Protein AF-A0A957Q773-F1 (afdb_monomer_lite)

pLDDT: mean 70.51, std 22.16, range [35.88, 97.0]

Radius of gyration: 35.97 Å; chains: 1; bounding box: 83×47×93 Å

Sequence (130 aa):
MAQHPQQRTEKAEQPHEQQQQHDRDAGHEHHHAHEAPAHPAHQPKNQDHEAMGHGAMKHGVDHSGHEQMFRSRFWVCLVLSIPVLLYSPTLQAWLGFTMPTFPGSTWLTPVFAVIIFAYGGVPFLQMAVP

Secondary structure (DSSP, 8-state):
---PPPP-------------------------------------------------------THHHHHHHHHHHHHHHHHHHHHHHT-HHHHHHHT--PPP-TTHHHHHHHHHHHHIIIIIHHHHHHH--

Structure (mmCIF, N/CA/C/O backbone):
data_AF-A0A957Q773-F1
#
_entry.id   AF-A0A957Q773-F1
#
loop_
_atom_site.group_PDB
_atom_site.id
_atom_site.type_symbol
_atom_site.label_atom_id
_atom_site.label_alt_id
_atom_site.label_comp_id
_atom_site.label_asym_id
_atom_site.label_entity_id
_atom_site.label_seq_id
_atom_site.pdbx_PDB_ins_code
_atom_site.Cartn_x
_atom_site.Cartn_y
_atom_site.Cartn_z
_atom_site.occupancy
_atom_site.B_iso_or_equiv
_atom_site.auth_seq_id
_atom_site.auth_comp_id
_atom_site.auth_asym_id
_atom_site.auth_atom_id
_atom_site.pdbx_PDB_model_num
ATOM 1 N N . MET A 1 1 ? 65.921 34.081 19.663 1.00 50.81 1 MET A N 1
ATOM 2 C CA . MET A 1 1 ? 66.434 34.378 18.304 1.00 50.81 1 MET A CA 1
ATOM 3 C C . MET A 1 1 ? 66.808 33.054 17.642 1.00 50.81 1 MET A C 1
ATOM 5 O O . MET A 1 1 ? 67.332 32.219 18.362 1.00 50.81 1 MET A O 1
ATOM 9 N N . ALA A 1 2 ? 66.528 32.905 16.334 1.00 43.41 2 ALA A N 1
ATOM 10 C CA . ALA A 1 2 ? 66.524 31.689 15.479 1.00 43.41 2 ALA A CA 1
ATOM 11 C C . ALA A 1 2 ? 65.144 30.982 15.432 1.00 43.41 2 ALA A C 1
ATOM 13 O O . ALA A 1 2 ? 64.776 30.285 16.366 1.00 43.41 2 ALA A O 1
ATOM 14 N N . GLN A 1 3 ? 64.205 31.400 14.569 1.00 41.81 3 GLN A N 1
ATOM 15 C CA . GLN A 1 3 ? 64.034 31.125 13.121 1.00 41.81 3 GLN A CA 1
ATOM 16 C C . GLN A 1 3 ? 63.625 29.668 12.805 1.00 41.81 3 GLN A C 1
ATOM 18 O O . GLN A 1 3 ? 64.465 28.783 12.708 1.00 41.81 3 GLN A O 1
ATOM 23 N N . HIS A 1 4 ? 62.317 29.463 12.606 1.00 57.38 4 HIS A N 1
ATOM 24 C CA . HIS A 1 4 ? 61.709 28.299 11.947 1.00 57.38 4 HIS A CA 1
ATOM 25 C C . HIS A 1 4 ? 61.605 28.595 10.434 1.00 57.38 4 HIS A C 1
ATOM 27 O O . HIS A 1 4 ? 61.064 29.650 10.089 1.00 57.38 4 HIS A O 1
ATOM 33 N N . PRO A 1 5 ? 62.080 27.725 9.523 1.00 55.66 5 PRO A N 1
ATOM 34 C CA . PRO A 1 5 ? 61.861 27.897 8.091 1.00 55.66 5 PRO A CA 1
ATOM 35 C C . PRO A 1 5 ? 60.471 27.410 7.646 1.00 55.66 5 PRO A C 1
ATOM 37 O O . PRO A 1 5 ? 59.913 26.447 8.168 1.00 55.66 5 PRO A O 1
ATOM 40 N N . GLN A 1 6 ? 59.941 28.154 6.678 1.00 50.84 6 GLN A N 1
ATOM 41 C CA . GLN A 1 6 ? 58.612 28.107 6.075 1.00 50.84 6 GLN A CA 1
ATOM 42 C C . GLN A 1 6 ? 58.373 26.874 5.191 1.00 50.84 6 GLN A C 1
ATOM 44 O O . GLN A 1 6 ? 59.289 26.323 4.580 1.00 50.84 6 GLN A O 1
ATOM 49 N N . GLN A 1 7 ? 57.098 26.498 5.113 1.00 49.38 7 GLN A N 1
ATOM 50 C CA . GLN A 1 7 ? 56.536 25.390 4.350 1.00 49.38 7 GLN A CA 1
ATOM 51 C C . GLN A 1 7 ? 56.658 25.613 2.832 1.00 49.38 7 GLN A C 1
ATOM 53 O O . GLN A 1 7 ? 56.378 26.698 2.324 1.00 49.38 7 GLN A O 1
ATOM 58 N N . ARG A 1 8 ? 57.011 24.550 2.100 1.00 53.34 8 ARG A N 1
ATOM 59 C CA . ARG A 1 8 ? 56.874 24.429 0.642 1.00 53.34 8 ARG A CA 1
ATOM 60 C C . ARG A 1 8 ? 56.002 23.211 0.341 1.00 53.34 8 ARG A C 1
ATOM 62 O O . ARG A 1 8 ? 56.421 22.102 0.639 1.00 53.34 8 ARG A O 1
ATOM 69 N N . THR A 1 9 ? 54.870 23.459 -0.309 1.00 53.62 9 THR A N 1
ATOM 70 C CA . THR A 1 9 ? 54.154 22.578 -1.259 1.00 53.62 9 THR A CA 1
ATOM 71 C C . THR A 1 9 ? 53.079 23.468 -1.895 1.00 53.62 9 THR A C 1
ATOM 73 O O . THR A 1 9 ? 52.140 23.867 -1.218 1.00 53.62 9 THR A O 1
ATOM 76 N N . GLU A 1 10 ? 53.365 24.128 -3.024 1.00 54.59 10 GLU A N 1
ATOM 77 C CA . GLU A 1 10 ? 52.957 23.702 -4.384 1.00 54.59 10 GLU A CA 1
ATOM 78 C C . GLU A 1 10 ? 51.486 23.250 -4.434 1.00 54.59 10 GLU A C 1
ATOM 80 O O . GLU A 1 10 ? 51.139 22.182 -3.949 1.00 54.59 10 GLU A O 1
ATOM 85 N N . LYS A 1 11 ? 50.568 24.166 -4.769 1.00 53.28 11 LYS A N 1
ATOM 86 C CA . LYS A 1 11 ? 50.078 24.494 -6.128 1.00 53.28 11 LYS A CA 1
ATOM 87 C C . LYS 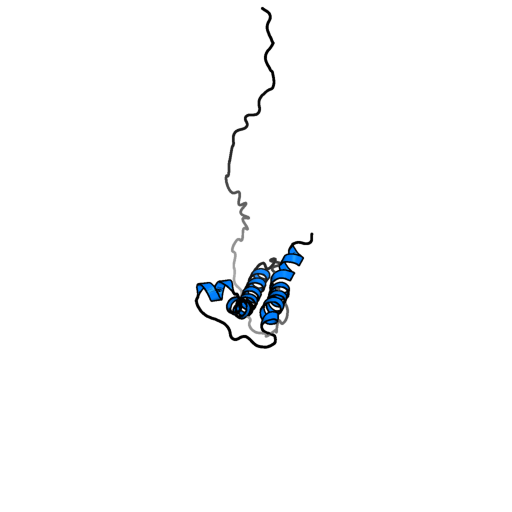A 1 11 ? 49.173 23.397 -6.704 1.00 53.28 11 LYS A C 1
ATOM 89 O O . LYS A 1 11 ? 49.651 22.460 -7.329 1.00 53.28 11 LYS A O 1
ATOM 94 N N . ALA A 1 12 ? 47.863 23.601 -6.583 1.00 46.97 12 ALA A N 1
ATOM 95 C CA . ALA A 1 12 ? 46.858 22.982 -7.444 1.00 46.97 12 ALA A CA 1
ATOM 96 C C . ALA A 1 12 ? 45.601 23.868 -7.485 1.00 46.97 12 ALA A C 1
ATOM 98 O O . ALA A 1 12 ? 44.608 23.605 -6.819 1.00 46.97 12 ALA A O 1
ATOM 99 N N . GLU A 1 13 ? 45.669 24.946 -8.263 1.00 47.09 13 GLU A N 1
ATOM 100 C CA . GLU A 1 13 ? 44.489 25.653 -8.759 1.00 47.09 13 GLU A CA 1
ATOM 101 C C . GLU A 1 13 ? 44.324 25.253 -10.230 1.00 47.09 13 GLU A C 1
ATOM 103 O O . GLU A 1 13 ? 45.185 25.549 -11.060 1.00 47.09 13 GLU A O 1
ATOM 108 N N . GLN A 1 14 ? 43.251 24.527 -10.542 1.00 57.16 14 GLN A N 1
ATOM 109 C CA . GLN A 1 14 ? 42.774 24.294 -11.905 1.00 57.16 14 GLN A CA 1
ATOM 110 C C . GLN A 1 14 ? 41.384 24.928 -12.017 1.00 57.16 14 GLN A C 1
ATOM 112 O O . GLN A 1 14 ? 40.468 24.462 -11.335 1.00 57.16 14 GLN A O 1
ATOM 117 N N . PRO A 1 15 ? 41.197 25.977 -12.835 1.00 47.41 15 PRO A N 1
ATOM 118 C CA . PRO A 1 15 ? 39.873 26.472 -13.153 1.00 47.41 15 PRO A CA 1
ATOM 119 C C . PRO A 1 15 ? 39.294 25.760 -14.382 1.00 47.41 15 PRO A C 1
ATOM 121 O O . PRO A 1 15 ? 40.004 25.347 -15.297 1.00 47.41 15 PRO A O 1
ATOM 124 N N . HIS A 1 16 ? 37.967 25.650 -14.349 1.00 49.81 16 HIS A N 1
ATOM 125 C CA . HIS A 1 16 ? 37.058 25.336 -15.444 1.00 49.81 16 HIS A CA 1
ATOM 126 C C . HIS A 1 16 ? 37.475 25.916 -16.797 1.00 49.81 16 HIS A C 1
ATOM 128 O O . HIS A 1 16 ? 37.617 27.129 -16.893 1.00 49.81 16 HIS A O 1
ATOM 134 N N . GLU A 1 17 ? 37.437 25.090 -17.849 1.00 45.88 17 GLU A N 1
ATOM 135 C CA . GLU A 1 17 ? 36.973 25.529 -19.169 1.00 45.88 17 GLU A CA 1
ATOM 136 C C . GLU A 1 17 ? 35.989 24.509 -19.752 1.00 45.88 17 GLU A C 1
ATOM 138 O O . GLU A 1 17 ? 36.273 23.332 -19.967 1.00 45.88 17 GLU A O 1
ATOM 143 N N . GLN A 1 18 ? 34.770 25.004 -19.924 1.00 50.19 18 GLN A N 1
ATOM 144 C CA . GLN A 1 18 ? 33.620 24.374 -20.537 1.00 50.19 18 GLN A CA 1
ATOM 145 C C . GLN A 1 18 ? 33.590 24.888 -21.978 1.00 50.19 18 GLN A C 1
ATOM 147 O O . GLN A 1 18 ? 33.385 26.080 -22.188 1.00 50.19 18 GLN A O 1
ATOM 152 N N . GLN A 1 19 ? 33.795 24.022 -22.970 1.00 48.91 19 GLN A N 1
ATOM 153 C CA . GLN A 1 19 ? 33.623 24.408 -24.371 1.00 48.91 19 GLN A CA 1
ATOM 154 C C . GLN A 1 19 ? 32.883 23.310 -25.136 1.00 48.91 19 GLN A C 1
ATOM 156 O O . GLN A 1 19 ? 33.441 22.316 -25.590 1.00 48.91 19 GLN A O 1
ATOM 161 N N . GLN A 1 20 ? 31.569 23.513 -25.215 1.00 49.75 20 GLN A N 1
ATOM 162 C CA . GLN A 1 20 ? 30.683 22.943 -26.221 1.00 49.75 20 GLN A CA 1
ATOM 163 C C . GLN A 1 20 ? 30.893 23.711 -27.528 1.00 49.75 20 GLN A C 1
ATOM 165 O O . GLN A 1 20 ? 30.701 24.927 -27.526 1.00 49.75 20 GLN A O 1
ATOM 170 N N . GLN A 1 21 ? 31.183 23.030 -28.643 1.00 47.81 21 GLN A N 1
ATOM 171 C CA . GLN A 1 21 ? 30.727 23.520 -29.948 1.00 47.81 21 GLN A CA 1
ATOM 172 C C . GLN A 1 21 ? 30.776 22.484 -31.085 1.00 47.81 21 GLN A C 1
ATOM 174 O O . GLN A 1 21 ? 31.837 22.001 -31.461 1.00 47.81 21 GLN A O 1
ATOM 179 N N . HIS A 1 22 ? 29.570 22.253 -31.617 1.00 42.59 22 HIS A N 1
ATOM 180 C CA . HIS A 1 22 ? 29.151 22.137 -33.019 1.00 42.59 22 HIS A CA 1
ATOM 181 C C . HIS A 1 22 ? 29.728 21.056 -33.951 1.00 42.59 22 HIS A C 1
ATOM 183 O O . HIS A 1 22 ? 30.872 21.098 -34.397 1.00 42.59 22 HIS A O 1
ATOM 189 N N . ASP A 1 23 ? 28.802 20.163 -34.316 1.00 43.94 23 ASP A N 1
ATOM 190 C CA . ASP A 1 23 ? 28.389 19.812 -35.681 1.00 43.94 23 ASP A CA 1
ATOM 191 C C . ASP A 1 23 ? 29.463 19.690 -36.764 1.00 43.94 23 ASP A C 1
ATOM 193 O O . ASP A 1 23 ? 29.943 20.669 -37.338 1.00 43.94 23 ASP A O 1
ATOM 197 N N . ARG A 1 24 ? 29.697 18.439 -37.169 1.00 44.47 24 ARG A N 1
ATOM 198 C CA . ARG A 1 24 ? 30.043 18.109 -38.553 1.00 44.47 24 ARG A CA 1
ATOM 199 C C . ARG A 1 24 ? 29.163 16.964 -39.027 1.00 44.47 24 ARG A C 1
ATOM 201 O O . ARG A 1 24 ? 29.539 15.798 -38.957 1.00 44.47 24 ARG A O 1
ATOM 208 N N . ASP A 1 25 ? 27.983 17.350 -39.494 1.00 45.34 25 ASP A N 1
ATOM 209 C CA . ASP A 1 25 ? 27.152 16.567 -40.398 1.00 45.34 25 ASP A CA 1
ATOM 210 C C . ASP A 1 25 ? 27.891 16.457 -41.742 1.00 45.34 25 ASP A C 1
ATOM 212 O O . ASP A 1 25 ? 28.039 17.430 -42.484 1.00 45.34 25 ASP A O 1
ATOM 216 N N . ALA A 1 26 ? 28.466 15.286 -42.011 1.00 48.47 26 ALA A N 1
ATOM 217 C CA . ALA A 1 26 ? 29.047 14.962 -43.305 1.00 48.47 26 ALA A CA 1
ATOM 218 C C . ALA A 1 26 ? 27.918 14.468 -44.216 1.00 48.47 26 ALA A C 1
ATOM 220 O O . ALA A 1 26 ? 27.640 13.271 -44.294 1.00 48.47 26 ALA A O 1
ATOM 221 N N . GLY A 1 27 ? 27.251 15.418 -44.873 1.00 38.91 27 GLY A N 1
ATOM 222 C CA . GLY A 1 27 ? 26.255 15.152 -45.902 1.00 38.91 27 GLY A CA 1
ATOM 223 C C . GLY A 1 27 ? 26.838 14.300 -47.031 1.00 38.91 27 GLY A C 1
ATOM 224 O O . GLY A 1 27 ? 27.774 14.700 -47.722 1.00 38.91 27 GLY A O 1
ATOM 225 N N . HIS A 1 28 ? 26.273 13.108 -47.212 1.00 50.84 28 HIS A N 1
ATOM 226 C CA . HIS A 1 28 ? 26.498 12.261 -48.375 1.00 50.84 28 HIS A CA 1
ATOM 227 C C . HIS A 1 28 ? 25.722 12.823 -49.574 1.00 50.84 28 HIS A C 1
ATOM 229 O O . HIS A 1 28 ? 24.507 12.657 -49.677 1.00 50.84 28 HIS A O 1
ATOM 235 N N . GLU A 1 29 ? 26.434 13.460 -50.501 1.00 40.28 29 GLU A N 1
ATOM 236 C CA . GLU A 1 29 ? 25.893 13.875 -51.795 1.00 40.28 29 GLU A CA 1
ATOM 237 C C . GLU A 1 29 ? 25.818 12.670 -52.747 1.00 40.28 29 GLU A C 1
ATOM 239 O O . GLU A 1 29 ? 26.815 12.239 -53.327 1.00 40.28 29 GLU A O 1
ATOM 244 N N . HIS A 1 30 ? 24.622 12.098 -52.908 1.00 43.00 30 HIS A N 1
ATOM 245 C CA . HIS A 1 30 ? 24.334 11.138 -53.973 1.00 43.00 30 HIS A CA 1
ATOM 246 C C . HIS A 1 30 ? 23.826 11.879 -55.213 1.00 43.00 30 HIS A C 1
ATOM 248 O O . HIS A 1 30 ? 22.694 12.357 -55.268 1.00 43.00 30 HIS A O 1
ATOM 254 N N . HIS A 1 31 ? 24.681 11.939 -56.231 1.00 40.19 31 HIS A N 1
ATOM 255 C CA . HIS A 1 31 ? 24.340 12.370 -57.579 1.00 40.19 31 HIS A CA 1
ATOM 256 C C . HIS A 1 31 ? 23.360 11.373 -58.221 1.00 40.19 31 HIS A C 1
ATOM 258 O O . HIS A 1 31 ? 23.737 10.238 -58.510 1.00 40.19 31 HIS A O 1
ATOM 264 N N . HIS A 1 32 ? 22.135 11.804 -58.521 1.00 40.12 32 HIS A N 1
ATOM 265 C CA . HIS A 1 32 ? 21.277 11.138 -59.504 1.00 40.12 32 HIS A CA 1
ATOM 266 C C . HIS A 1 32 ? 20.945 12.119 -60.626 1.00 40.12 32 HIS A C 1
ATOM 268 O O . HIS A 1 32 ? 20.136 13.031 -60.474 1.00 40.12 32 HIS A O 1
ATOM 274 N N . ALA A 1 33 ? 21.618 11.927 -61.760 1.00 38.41 33 ALA A N 1
ATOM 275 C CA . ALA A 1 33 ? 21.293 12.578 -63.015 1.00 38.41 33 ALA A CA 1
ATOM 276 C C . ALA A 1 33 ? 20.004 11.968 -63.589 1.00 38.41 33 ALA A C 1
ATOM 278 O O . ALA A 1 33 ? 19.870 10.749 -63.704 1.00 38.41 33 ALA A O 1
ATOM 279 N N . HIS A 1 34 ? 19.063 12.844 -63.931 1.00 41.56 34 HIS A N 1
ATOM 280 C CA . HIS A 1 34 ? 17.879 12.546 -64.722 1.00 41.56 34 HIS A CA 1
ATOM 281 C C . HIS A 1 3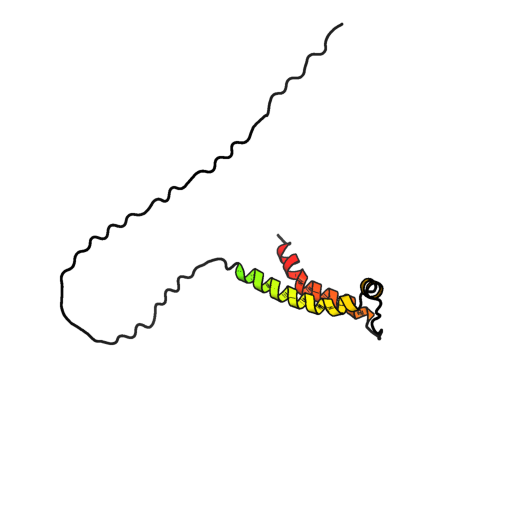4 ? 18.267 12.329 -66.185 1.00 41.56 34 HIS A C 1
ATOM 283 O O . HIS A 1 34 ? 18.813 13.239 -66.802 1.00 41.56 34 HIS A O 1
ATOM 289 N N . GLU A 1 35 ? 17.863 11.203 -66.768 1.00 37.06 35 GLU A N 1
ATOM 290 C CA . GLU A 1 35 ? 17.650 11.117 -68.212 1.00 37.06 35 GLU A CA 1
ATOM 291 C C . GLU A 1 35 ? 16.510 10.134 -68.515 1.00 37.06 35 GLU A C 1
ATOM 293 O O . GLU A 1 35 ? 16.488 9.006 -68.026 1.00 37.06 35 GLU A O 1
ATOM 298 N N . ALA A 1 36 ? 15.528 10.599 -69.287 1.00 43.78 36 ALA A N 1
ATOM 299 C CA . ALA A 1 36 ? 14.454 9.801 -69.868 1.00 43.78 36 ALA A CA 1
ATOM 300 C C . ALA A 1 36 ? 14.648 9.779 -71.390 1.00 43.78 36 ALA A C 1
ATOM 302 O O . ALA A 1 36 ? 14.980 10.815 -71.970 1.00 43.78 36 ALA A O 1
ATOM 303 N N . PRO A 1 37 ? 14.377 8.643 -72.053 1.00 48.44 37 PRO A N 1
ATOM 304 C CA . PRO A 1 37 ? 13.329 8.680 -73.070 1.00 48.44 37 PRO A CA 1
ATOM 305 C C . PRO A 1 37 ? 12.418 7.435 -73.081 1.00 48.44 37 PRO A C 1
ATOM 307 O O . PRO A 1 37 ? 12.620 6.445 -72.385 1.00 48.44 37 PRO A O 1
ATOM 310 N N . ALA A 1 38 ? 11.346 7.569 -73.857 1.00 35.88 38 ALA A N 1
ATOM 311 C CA . ALA A 1 38 ? 10.086 6.840 -73.816 1.00 35.88 38 ALA A CA 1
ATOM 312 C C . ALA A 1 38 ? 10.083 5.415 -74.411 1.00 35.88 38 ALA A C 1
ATOM 314 O O . ALA A 1 38 ? 10.707 5.162 -75.437 1.00 35.88 38 ALA A O 1
ATOM 315 N N . HIS A 1 39 ? 9.216 4.550 -73.865 1.00 47.88 39 HIS A N 1
ATOM 316 C CA . HIS A 1 39 ? 8.637 3.388 -74.556 1.00 47.88 39 HIS A CA 1
ATOM 317 C C . HIS A 1 39 ? 7.144 3.226 -74.192 1.00 47.88 39 HIS A C 1
ATOM 319 O O . HIS A 1 39 ? 6.797 3.377 -73.018 1.00 47.88 39 HIS A O 1
ATOM 325 N N . PRO A 1 40 ? 6.246 2.935 -75.159 1.00 49.25 40 PRO A N 1
ATOM 326 C CA . PRO A 1 40 ? 4.819 2.785 -74.900 1.00 49.25 40 PRO A CA 1
ATOM 327 C C . PRO A 1 40 ? 4.415 1.340 -74.555 1.00 49.25 40 PRO A C 1
ATOM 329 O O . PRO A 1 40 ? 4.928 0.381 -75.117 1.00 49.25 40 PRO A O 1
ATOM 332 N N . ALA A 1 41 ? 3.412 1.261 -73.674 1.00 42.25 41 ALA A N 1
ATOM 333 C CA . ALA A 1 41 ? 2.359 0.248 -73.553 1.00 42.25 41 ALA A CA 1
ATOM 334 C C . ALA A 1 41 ? 2.742 -1.240 -73.431 1.00 42.25 41 ALA A C 1
ATOM 336 O O . ALA A 1 41 ? 2.914 -1.907 -74.438 1.00 42.25 41 ALA A O 1
ATOM 337 N N . HIS A 1 42 ? 2.638 -1.788 -72.209 1.00 41.00 42 HIS A N 1
ATOM 338 C CA . HIS A 1 42 ? 2.024 -3.102 -71.945 1.00 41.00 42 HIS A CA 1
ATOM 339 C C . HIS A 1 42 ? 1.531 -3.209 -70.481 1.00 41.00 42 HIS A C 1
ATOM 341 O O . HIS A 1 42 ? 2.304 -3.103 -69.536 1.00 41.00 42 HIS A O 1
ATOM 347 N N . GLN A 1 43 ? 0.235 -3.473 -70.309 1.00 47.53 43 GLN A N 1
ATOM 348 C CA . GLN A 1 43 ? -0.405 -4.114 -69.146 1.00 47.53 43 GLN A CA 1
ATOM 349 C C . GLN A 1 43 ? -1.329 -5.208 -69.727 1.00 47.53 43 GLN A C 1
ATOM 351 O O . GLN A 1 43 ? -1.667 -5.098 -70.911 1.00 47.53 43 GLN A O 1
ATOM 356 N N . PRO A 1 44 ? -1.835 -6.207 -68.977 1.00 53.41 44 PRO A N 1
ATOM 357 C CA . PRO A 1 44 ? -1.575 -6.578 -67.581 1.00 53.41 44 PRO A CA 1
ATOM 358 C C . PRO A 1 44 ? -1.296 -8.090 -67.401 1.00 53.41 44 PRO A C 1
ATOM 360 O O . PRO A 1 44 ? -1.798 -8.905 -68.170 1.00 53.41 44 PRO A O 1
ATOM 363 N N . LYS A 1 45 ? -0.589 -8.502 -66.338 1.00 43.72 45 LYS A N 1
ATOM 364 C CA . LYS A 1 45 ? -0.754 -9.853 -65.763 1.00 43.72 45 LYS A CA 1
ATOM 365 C C . LYS A 1 45 ? -0.572 -9.828 -64.247 1.00 43.72 45 LYS A C 1
ATOM 367 O O . LYS A 1 45 ? 0.470 -9.414 -63.756 1.00 43.72 45 LYS A O 1
ATOM 372 N N . ASN A 1 46 ? -1.611 -10.297 -63.556 1.00 49.22 46 ASN A N 1
ATOM 373 C CA . ASN A 1 46 ? -1.605 -10.712 -62.158 1.00 49.22 46 ASN A CA 1
ATOM 374 C C . ASN A 1 46 ? -0.421 -11.638 -61.883 1.00 49.22 46 ASN A C 1
ATOM 376 O O . ASN A 1 46 ? -0.314 -12.687 -62.523 1.00 49.22 46 ASN A O 1
ATOM 380 N N . GLN A 1 47 ? 0.403 -11.274 -60.907 1.00 48.41 47 GLN A N 1
ATOM 381 C CA . GLN A 1 47 ? 1.171 -12.225 -60.116 1.00 48.41 47 GLN A CA 1
ATOM 382 C C . GLN A 1 47 ? 1.096 -11.782 -58.662 1.00 48.41 47 GLN A C 1
ATOM 384 O O . GLN A 1 47 ? 1.510 -10.684 -58.289 1.00 48.41 47 GLN A O 1
ATOM 389 N N . ASP A 1 48 ? 0.482 -12.654 -57.883 1.00 44.03 48 ASP A N 1
ATOM 390 C CA . ASP A 1 48 ? 0.319 -12.568 -56.450 1.00 44.03 48 ASP A CA 1
ATOM 391 C C . ASP A 1 48 ? 1.711 -12.683 -55.814 1.00 44.03 48 ASP A C 1
ATOM 393 O O . ASP A 1 48 ? 2.306 -13.758 -55.772 1.00 44.03 48 ASP A O 1
ATOM 397 N N . HIS A 1 49 ? 2.260 -11.557 -55.361 1.00 50.41 49 HIS A N 1
ATOM 398 C CA . HIS A 1 49 ? 3.478 -11.527 -54.555 1.00 50.41 49 HIS A CA 1
ATOM 399 C C . HIS A 1 49 ? 3.100 -11.457 -53.076 1.00 50.41 49 HIS A C 1
ATOM 401 O O . HIS A 1 49 ? 3.209 -10.426 -52.415 1.00 50.41 49 HIS A O 1
ATOM 407 N N . GLU A 1 50 ? 2.647 -12.602 -52.571 1.00 48.22 50 GLU A N 1
ATOM 408 C CA . GLU A 1 50 ? 2.865 -12.988 -51.181 1.00 48.22 50 GLU A CA 1
ATOM 409 C C . GLU A 1 50 ? 4.382 -13.107 -50.934 1.00 48.22 50 GLU A C 1
ATOM 411 O O . GLU A 1 50 ? 5.130 -13.569 -51.796 1.00 48.22 50 GLU A O 1
ATOM 416 N N . ALA A 1 51 ? 4.809 -12.722 -49.731 1.00 52.06 51 ALA A N 1
ATOM 417 C CA . ALA A 1 51 ? 6.185 -12.728 -49.229 1.00 52.06 51 ALA A CA 1
ATOM 418 C C . ALA A 1 51 ? 7.127 -11.663 -49.824 1.00 52.06 51 ALA A C 1
ATOM 420 O O . ALA A 1 51 ? 7.802 -11.855 -50.827 1.00 52.06 51 ALA A O 1
ATOM 421 N N . MET A 1 52 ? 7.239 -10.539 -49.117 1.00 50.88 52 MET A N 1
ATOM 422 C CA . MET A 1 52 ? 8.439 -10.181 -48.342 1.00 50.88 52 MET A CA 1
ATOM 423 C C . MET A 1 52 ? 8.178 -8.817 -47.694 1.00 50.88 52 MET A C 1
ATOM 425 O O . MET A 1 52 ? 8.738 -7.788 -48.068 1.00 50.88 52 MET A O 1
ATOM 429 N N . GLY A 1 53 ? 7.307 -8.809 -46.683 1.00 43.22 53 GLY A N 1
ATOM 430 C CA . GLY A 1 53 ? 7.303 -7.737 -45.700 1.00 43.22 53 GLY A CA 1
ATOM 431 C C . GLY A 1 53 ? 8.608 -7.816 -44.919 1.00 43.22 53 GLY A C 1
ATOM 432 O O . GLY A 1 53 ? 8.675 -8.474 -43.885 1.00 43.22 53 GLY A O 1
ATOM 433 N N . HIS A 1 54 ? 9.662 -7.168 -45.412 1.00 50.72 54 HIS A N 1
ATOM 434 C CA . HIS A 1 54 ? 10.789 -6.769 -44.578 1.00 50.72 54 HIS A CA 1
ATOM 435 C C . HIS A 1 54 ? 10.289 -5.679 -43.630 1.00 50.72 54 HIS A C 1
ATOM 437 O O . HIS A 1 54 ? 10.556 -4.491 -43.799 1.00 50.72 54 HIS A O 1
ATOM 443 N N . GLY A 1 55 ? 9.517 -6.107 -42.628 1.00 47.53 55 GLY A N 1
ATOM 444 C CA . GLY A 1 55 ? 9.385 -5.378 -41.386 1.00 47.53 55 GLY A CA 1
ATOM 445 C C . GLY A 1 55 ? 10.795 -5.243 -40.851 1.00 47.53 55 GLY A C 1
ATOM 446 O O . GLY A 1 55 ? 11.365 -6.206 -40.343 1.00 47.53 55 GLY A O 1
ATOM 447 N N . ALA A 1 56 ? 11.382 -4.070 -41.068 1.00 53.44 56 ALA A N 1
ATOM 448 C CA . ALA A 1 56 ? 12.598 -3.658 -40.411 1.00 53.44 56 ALA A CA 1
ATOM 449 C C . ALA A 1 56 ? 12.383 -3.924 -38.920 1.00 53.44 56 ALA A C 1
ATOM 451 O O . ALA A 1 56 ? 11.607 -3.229 -38.262 1.00 53.44 56 ALA A O 1
ATOM 452 N N . MET A 1 57 ? 13.011 -4.989 -38.421 1.00 55.72 57 MET A N 1
ATOM 453 C CA . MET A 1 57 ? 13.106 -5.300 -37.006 1.00 55.72 57 MET A CA 1
ATOM 454 C C . MET A 1 57 ? 13.909 -4.159 -36.402 1.00 55.72 57 MET A C 1
ATOM 456 O O . MET A 1 57 ? 15.135 -4.200 -36.299 1.00 55.72 57 MET A O 1
ATOM 460 N N . LYS A 1 58 ? 13.199 -3.078 -36.082 1.00 54.38 58 LYS A N 1
ATOM 461 C CA . LYS A 1 58 ? 13.684 -1.991 -35.260 1.00 54.38 58 LYS A CA 1
ATOM 462 C C . LYS A 1 58 ? 13.904 -2.627 -33.896 1.00 54.38 58 LYS A C 1
ATOM 464 O O . LYS A 1 58 ? 13.002 -2.652 -33.066 1.00 54.38 58 LYS A O 1
ATOM 469 N N . HIS A 1 59 ? 15.096 -3.180 -33.687 1.00 55.31 59 HIS A N 1
ATOM 470 C CA . HIS A 1 59 ? 15.634 -3.520 -32.376 1.00 55.31 59 HIS A CA 1
ATOM 471 C C . HIS A 1 59 ? 15.870 -2.215 -31.598 1.00 55.31 59 HIS A C 1
ATOM 473 O O . HIS A 1 59 ? 16.991 -1.858 -31.254 1.00 55.31 59 HIS A O 1
ATOM 479 N N . GLY A 1 60 ? 14.803 -1.448 -31.380 1.00 57.72 60 GLY A N 1
ATOM 480 C CA . GLY A 1 60 ? 14.752 -0.486 -30.303 1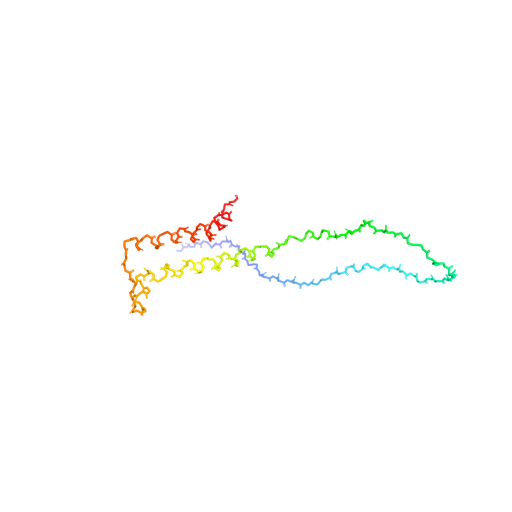.00 57.72 60 GLY A CA 1
ATOM 481 C C . GLY A 1 60 ? 14.483 -1.298 -29.054 1.00 57.72 60 GLY A C 1
ATOM 482 O O . GLY A 1 60 ? 13.490 -2.020 -28.998 1.00 57.72 60 GLY A O 1
ATOM 483 N N . VAL A 1 61 ? 15.382 -1.220 -28.079 1.00 62.59 61 VAL A N 1
ATOM 484 C CA . VAL A 1 61 ? 15.071 -1.637 -26.714 1.00 62.59 61 VAL A CA 1
ATOM 485 C C . VAL A 1 61 ? 13.804 -0.880 -26.323 1.00 62.59 61 VAL A C 1
ATOM 487 O O . VAL A 1 61 ? 13.816 0.344 -26.200 1.00 62.59 61 VAL A O 1
ATOM 490 N N . ASP A 1 62 ? 12.681 -1.589 -26.254 1.00 61.78 62 ASP A N 1
ATOM 491 C CA . ASP A 1 62 ? 11.398 -0.975 -25.959 1.00 61.78 62 ASP A CA 1
ATOM 492 C C . ASP A 1 62 ? 11.345 -0.643 -24.466 1.00 61.78 62 ASP A C 1
ATOM 494 O O . ASP A 1 62 ? 11.001 -1.467 -23.619 1.00 61.78 62 ASP A O 1
ATOM 498 N N . HIS A 1 63 ? 11.732 0.586 -24.131 1.00 67.06 63 HIS A N 1
ATOM 499 C CA . HIS A 1 63 ? 11.668 1.096 -22.767 1.00 67.06 63 HIS A CA 1
ATOM 500 C C . HIS A 1 63 ? 10.221 1.319 -22.282 1.00 67.06 63 HIS A C 1
ATOM 502 O O . HIS A 1 63 ? 10.014 1.524 -21.084 1.00 67.06 63 HIS A O 1
ATOM 508 N N . SER A 1 64 ? 9.210 1.244 -23.161 1.00 68.31 64 SER A N 1
ATOM 509 C CA . SER A 1 64 ? 7.805 1.470 -22.786 1.00 68.31 64 SER A CA 1
ATOM 510 C C . SER A 1 64 ? 7.210 0.328 -21.953 1.00 68.31 64 SER A C 1
ATOM 512 O O . SER A 1 64 ? 6.349 0.561 -21.098 1.00 68.31 64 SER A O 1
ATOM 514 N N . GLY A 1 65 ? 7.732 -0.895 -22.108 1.00 73.94 65 GLY A N 1
ATOM 515 C CA . GLY A 1 65 ? 7.256 -2.062 -21.363 1.00 73.94 65 GLY A CA 1
ATOM 516 C C . GLY A 1 65 ? 7.409 -1.920 -19.844 1.00 73.94 65 GLY A C 1
ATOM 517 O O . GLY A 1 65 ? 6.560 -2.389 -19.082 1.00 73.94 65 GLY A O 1
ATOM 518 N N . HIS A 1 66 ? 8.446 -1.211 -19.386 1.00 80.00 66 HIS A N 1
ATOM 519 C CA . HIS A 1 66 ? 8.673 -0.989 -17.958 1.00 80.00 66 HIS A CA 1
ATOM 520 C C . HIS A 1 66 ? 7.631 -0.041 -17.350 1.00 80.00 66 HIS A C 1
ATOM 522 O O . HIS A 1 66 ? 7.074 -0.353 -16.297 1.00 80.00 66 HIS A O 1
ATOM 528 N N . GLU A 1 67 ? 7.305 1.072 -18.016 1.00 86.62 67 GLU A N 1
ATOM 529 C CA . GLU A 1 67 ? 6.314 2.041 -17.522 1.00 86.62 67 GLU A CA 1
ATOM 530 C C . GLU A 1 67 ? 4.940 1.388 -17.339 1.00 86.62 67 GLU A C 1
ATOM 532 O O . GLU A 1 67 ? 4.332 1.483 -16.269 1.00 86.62 67 GLU A O 1
ATOM 537 N N . GLN A 1 68 ? 4.458 0.676 -18.360 1.00 86.50 68 GLN A N 1
ATOM 538 C CA . GLN A 1 68 ? 3.137 0.052 -18.320 1.00 86.50 68 GLN A CA 1
ATOM 539 C C . GLN A 1 68 ? 3.043 -1.014 -17.217 1.00 86.50 68 GLN A C 1
ATOM 541 O O . GLN A 1 68 ? 2.025 -1.133 -16.519 1.00 86.50 68 GLN A O 1
ATOM 546 N N . MET A 1 69 ? 4.133 -1.752 -17.010 1.00 83.38 69 MET A N 1
ATOM 547 C CA . MET A 1 69 ? 4.254 -2.741 -15.950 1.00 83.38 69 MET A CA 1
ATOM 548 C C . MET A 1 69 ? 4.209 -2.096 -14.550 1.00 83.38 69 MET A C 1
ATOM 550 O O . MET A 1 69 ? 3.511 -2.601 -13.669 1.00 83.3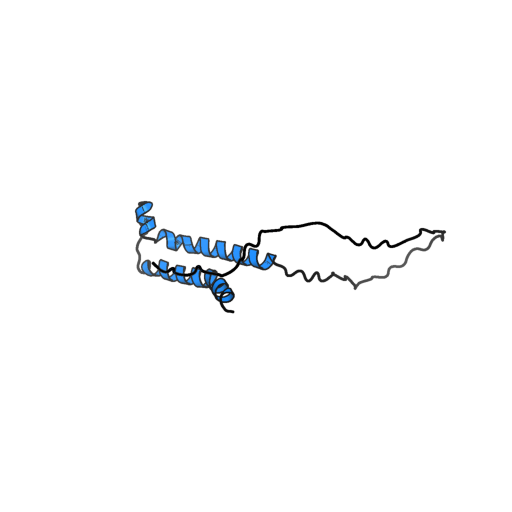8 69 MET A O 1
ATOM 554 N N . PHE A 1 70 ? 4.887 -0.965 -14.327 1.00 87.94 70 PHE A N 1
ATOM 555 C CA . PHE A 1 70 ? 4.808 -0.250 -13.045 1.00 87.94 70 PHE A CA 1
ATOM 556 C C . PHE A 1 70 ? 3.450 0.420 -12.832 1.00 87.94 70 PHE A C 1
ATOM 558 O O . PHE A 1 70 ? 2.906 0.357 -11.728 1.00 87.94 70 PHE A O 1
ATOM 565 N N . ARG A 1 71 ? 2.857 0.996 -13.884 1.00 91.19 71 ARG A N 1
ATOM 566 C CA . ARG A 1 71 ? 1.543 1.649 -13.815 1.00 91.19 71 ARG A CA 1
ATOM 567 C C . ARG A 1 71 ? 0.443 0.678 -13.400 1.00 91.19 71 ARG A C 1
ATOM 569 O O . ARG A 1 71 ? -0.373 1.008 -12.545 1.00 91.19 71 ARG A O 1
ATOM 576 N N . SER A 1 72 ? 0.422 -0.524 -13.973 1.00 90.94 72 SER A N 1
ATOM 577 C CA . SER A 1 72 ? -0.566 -1.545 -13.600 1.00 90.94 72 SER A CA 1
ATOM 578 C C . SER A 1 72 ? -0.429 -1.970 -12.132 1.00 90.94 72 SER A C 1
ATOM 580 O O . SER A 1 72 ? -1.421 -1.995 -11.404 1.00 90.94 72 SER A O 1
ATOM 582 N N . ARG A 1 73 ? 0.799 -2.216 -11.660 1.00 93.12 73 ARG A N 1
ATOM 583 C CA . ARG A 1 73 ? 1.064 -2.581 -10.257 1.00 93.12 73 ARG A CA 1
ATOM 584 C C . ARG A 1 73 ? 0.739 -1.459 -9.279 1.00 93.12 73 ARG A C 1
ATOM 586 O O . ARG A 1 73 ? 0.212 -1.744 -8.210 1.00 93.12 73 ARG A O 1
ATOM 593 N N . PHE A 1 74 ? 0.991 -0.203 -9.651 1.00 93.81 74 PHE A N 1
ATOM 594 C CA . PHE A 1 74 ? 0.621 0.956 -8.840 1.00 93.81 74 PHE A CA 1
ATOM 595 C C . PHE A 1 74 ? -0.877 0.958 -8.523 1.00 93.81 74 PHE A C 1
ATOM 597 O O . PHE A 1 74 ? -1.248 1.035 -7.356 1.00 93.81 74 PHE A O 1
ATOM 604 N N . TRP A 1 75 ? -1.733 0.799 -9.536 1.00 96.44 75 TRP A N 1
ATOM 605 C CA . TRP A 1 75 ? -3.184 0.799 -9.332 1.00 96.44 75 TRP A CA 1
ATOM 606 C C . TRP A 1 75 ? -3.666 -0.389 -8.498 1.00 96.44 75 TRP A C 1
ATOM 608 O O . TRP A 1 75 ? -4.519 -0.217 -7.629 1.00 96.44 75 TRP A O 1
ATOM 618 N N . VAL A 1 76 ? -3.088 -1.575 -8.706 1.00 95.62 76 VAL A N 1
ATOM 619 C CA . VAL A 1 76 ? -3.399 -2.762 -7.893 1.00 95.62 76 VAL A CA 1
ATOM 620 C C . VAL A 1 76 ? -3.040 -2.521 -6.425 1.00 95.62 76 VAL A C 1
ATOM 622 O O . VAL A 1 76 ? -3.883 -2.701 -5.545 1.00 95.62 76 VAL A O 1
ATOM 625 N N . CYS A 1 77 ? -1.820 -2.054 -6.151 1.00 96.00 77 CYS A N 1
ATOM 626 C CA . CYS A 1 77 ? -1.369 -1.744 -4.795 1.00 96.00 77 CYS A CA 1
ATOM 627 C C . CYS A 1 77 ? -2.165 -0.595 -4.163 1.00 96.00 77 CYS A C 1
ATOM 629 O O . CYS A 1 77 ? -2.446 -0.642 -2.968 1.00 96.00 77 CYS A O 1
ATOM 631 N N . LEU A 1 78 ? -2.573 0.404 -4.950 1.00 96.50 78 LEU A N 1
ATOM 632 C CA . LEU A 1 78 ? -3.398 1.510 -4.472 1.00 96.50 78 LEU A CA 1
ATOM 633 C C . LEU A 1 78 ? -4.753 1.000 -3.974 1.00 96.50 78 LEU A C 1
ATOM 635 O O . LEU A 1 78 ? -5.141 1.299 -2.847 1.00 96.50 78 LEU A O 1
ATOM 639 N N . VAL A 1 79 ? -5.439 0.168 -4.759 1.00 97.00 79 VAL A N 1
ATOM 640 C CA . VAL A 1 79 ? -6.716 -0.430 -4.340 1.00 97.00 79 VAL A CA 1
ATOM 641 C C . VAL A 1 79 ? -6.533 -1.320 -3.108 1.00 97.00 79 VAL A C 1
ATOM 643 O O . VAL A 1 79 ? -7.292 -1.200 -2.148 1.00 97.00 79 VAL A O 1
ATOM 646 N N . LEU A 1 80 ? -5.495 -2.162 -3.090 1.00 95.69 80 LEU A N 1
ATOM 647 C CA . LEU A 1 80 ? -5.168 -3.015 -1.939 1.00 95.69 80 LEU A CA 1
ATOM 648 C C . LEU A 1 80 ? -4.821 -2.217 -0.676 1.00 95.69 80 LEU A C 1
ATOM 650 O O . LEU A 1 80 ? -5.001 -2.723 0.431 1.00 95.69 80 LEU A O 1
ATOM 654 N N . SER A 1 81 ? -4.327 -0.987 -0.818 1.00 95.31 81 SER A N 1
ATOM 655 C CA . SER A 1 81 ? -4.008 -0.134 0.326 1.00 95.31 81 SER A CA 1
ATOM 656 C C . SER A 1 81 ? -5.251 0.450 0.995 1.00 95.31 81 SER A C 1
ATOM 658 O O . SER A 1 81 ? -5.201 0.736 2.187 1.00 95.31 81 SER A O 1
ATOM 660 N N . ILE A 1 82 ? -6.388 0.564 0.297 1.00 95.50 82 ILE A N 1
ATOM 661 C CA . ILE A 1 82 ? -7.614 1.149 0.865 1.00 95.50 82 ILE A CA 1
ATOM 662 C C . ILE A 1 82 ? -8.049 0.415 2.149 1.00 95.50 82 ILE A C 1
ATOM 664 O O . ILE A 1 82 ? -8.174 1.079 3.180 1.00 95.50 82 ILE A O 1
ATOM 668 N N . PRO A 1 83 ? -8.213 -0.926 2.172 1.00 92.44 83 PRO A N 1
ATOM 669 C CA . PRO A 1 83 ? -8.544 -1.644 3.404 1.00 92.44 83 PRO A CA 1
ATOM 670 C C . PRO A 1 83 ? -7.514 -1.446 4.521 1.00 92.44 83 PRO A C 1
ATOM 672 O O . PRO A 1 83 ? -7.885 -1.292 5.683 1.00 92.44 83 PRO A O 1
ATOM 675 N N . VAL A 1 84 ? -6.224 -1.406 4.174 1.00 94.62 84 VAL A N 1
ATOM 676 C CA . VAL A 1 84 ? -5.126 -1.193 5.131 1.00 94.62 84 VAL A CA 1
ATOM 677 C C . VAL A 1 84 ? -5.236 0.183 5.787 1.00 94.62 84 VAL A C 1
ATOM 679 O O . VAL A 1 84 ? -5.111 0.302 7.005 1.00 94.62 84 VAL A O 1
ATOM 682 N N . LEU A 1 85 ? -5.508 1.220 4.993 1.00 93.94 85 LEU A N 1
ATOM 683 C CA . LEU A 1 85 ? -5.665 2.589 5.477 1.00 93.94 85 LEU A CA 1
ATOM 684 C C . LEU A 1 85 ? -6.926 2.749 6.330 1.00 93.94 85 LEU A C 1
ATOM 686 O O . LEU A 1 85 ? -6.871 3.392 7.376 1.00 93.94 85 LEU A O 1
ATOM 690 N N . LEU A 1 86 ? -8.037 2.119 5.941 1.00 93.62 86 LEU A N 1
ATOM 691 C CA . LEU A 1 86 ? -9.275 2.145 6.725 1.00 93.62 86 LEU A CA 1
ATOM 692 C C . LEU A 1 86 ? -9.083 1.528 8.117 1.00 93.62 86 LEU A C 1
ATOM 694 O O . LEU A 1 86 ? -9.584 2.068 9.100 1.00 93.62 86 LEU A O 1
ATOM 698 N N . TYR A 1 87 ? -8.321 0.438 8.226 1.00 93.50 87 TYR A N 1
ATOM 699 C CA . TYR A 1 87 ? -8.029 -0.228 9.501 1.00 93.50 87 TYR A CA 1
ATOM 700 C C . TYR A 1 87 ? -6.836 0.371 10.273 1.00 93.50 87 TYR A C 1
ATOM 702 O O . TYR A 1 87 ? -6.467 -0.153 11.325 1.00 93.50 87 TYR A O 1
ATOM 710 N N . SER A 1 88 ? -6.244 1.475 9.800 1.00 91.62 88 SER A N 1
ATOM 711 C CA . SER A 1 88 ? -5.126 2.145 10.474 1.00 91.62 88 SER A CA 1
ATOM 712 C C . SER A 1 88 ? -5.594 2.958 11.694 1.00 91.62 88 SER A C 1
ATOM 714 O O . SER A 1 88 ? -6.381 3.895 11.524 1.00 91.62 88 SER A O 1
ATOM 716 N N . PRO A 1 89 ? -5.074 2.692 12.914 1.00 90.81 89 PRO A N 1
ATOM 717 C CA .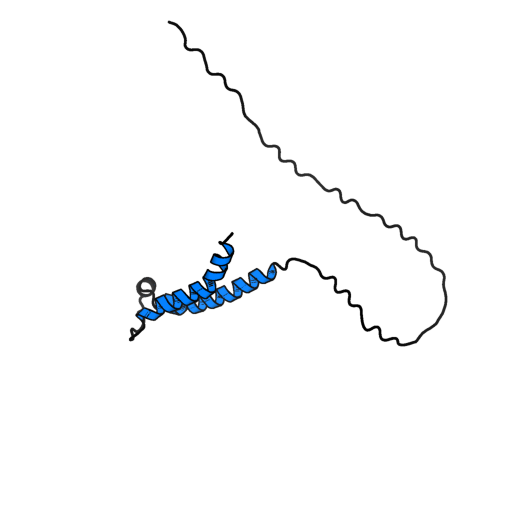 PRO A 1 89 ? -5.463 3.429 14.121 1.00 90.81 89 PRO A CA 1
ATOM 718 C C . PRO A 1 89 ? -5.189 4.935 14.029 1.00 90.81 89 PRO A C 1
ATOM 720 O O . PRO A 1 89 ? -5.995 5.744 14.480 1.00 90.81 89 PRO A O 1
ATOM 723 N N . THR A 1 90 ? -4.072 5.323 13.407 1.00 93.50 90 THR A N 1
ATOM 724 C CA . THR A 1 90 ? -3.692 6.733 13.244 1.00 93.50 90 THR A CA 1
ATOM 725 C C . THR A 1 90 ? -4.672 7.475 12.338 1.00 93.50 90 THR A C 1
ATOM 727 O O . THR A 1 90 ? -5.086 8.584 12.667 1.00 93.50 90 THR A O 1
ATOM 730 N N . LEU A 1 91 ? -5.083 6.864 11.218 1.00 93.88 91 LEU A N 1
ATOM 731 C CA . LEU A 1 91 ? -6.039 7.496 10.302 1.00 93.88 91 LEU A CA 1
ATOM 732 C C . LEU A 1 91 ? -7.444 7.572 10.894 1.00 93.88 91 LEU A C 1
ATOM 734 O O . LEU A 1 91 ? -8.105 8.596 10.738 1.00 93.88 91 LEU A O 1
ATOM 738 N N . GLN A 1 92 ? -7.872 6.533 11.607 1.00 95.06 92 GLN A N 1
ATOM 739 C CA . GLN A 1 92 ? -9.127 6.545 12.359 1.00 95.06 92 GLN A CA 1
ATOM 740 C C . GLN A 1 92 ? -9.159 7.685 13.384 1.00 95.06 92 GLN A C 1
ATOM 742 O O . GLN A 1 92 ? -10.135 8.431 13.440 1.00 95.06 92 GLN A O 1
ATOM 747 N N . ALA A 1 93 ? -8.065 7.888 14.128 1.00 94.88 93 ALA A N 1
ATOM 748 C CA . ALA A 1 93 ? -7.952 8.972 15.103 1.00 94.88 93 ALA A CA 1
ATOM 749 C C . ALA A 1 93 ? -7.986 10.369 14.460 1.00 94.88 93 ALA A C 1
ATOM 751 O O . ALA A 1 93 ? -8.605 11.277 15.008 1.00 94.88 93 ALA A O 1
ATOM 752 N N . TRP A 1 94 ? -7.347 10.554 13.301 1.00 96.94 94 TRP A N 1
ATOM 753 C CA . TRP A 1 94 ? -7.337 11.843 12.596 1.00 96.94 94 TRP A CA 1
ATOM 754 C C . TRP A 1 94 ? -8.676 12.195 11.952 1.00 96.94 94 TRP A C 1
ATOM 756 O O . TRP A 1 94 ? -9.082 13.353 11.973 1.00 96.94 94 TRP A O 1
ATOM 766 N N . LEU A 1 95 ? -9.351 11.205 11.369 1.00 94.75 95 LEU A N 1
ATOM 767 C CA . LEU A 1 95 ? -10.612 11.395 10.651 1.00 94.75 95 LEU A CA 1
ATOM 768 C C . LEU A 1 95 ? -11.846 11.202 11.551 1.00 94.75 95 LEU A C 1
ATOM 770 O O . LEU A 1 95 ? -12.964 11.455 11.112 1.00 94.75 95 LEU A O 1
ATOM 774 N N . GLY A 1 96 ? -11.658 10.768 12.801 1.00 93.94 96 GLY A N 1
ATOM 775 C CA . GLY A 1 96 ? -12.722 10.640 13.798 1.00 93.94 96 GLY A CA 1
ATOM 776 C C . GLY A 1 96 ? -13.726 9.520 13.516 1.00 93.94 96 GLY A C 1
ATOM 777 O O . GLY A 1 96 ? -14.873 9.614 13.948 1.00 93.94 96 GLY A O 1
ATOM 778 N N . PHE A 1 97 ? -13.322 8.471 12.794 1.00 94.00 97 PHE A N 1
ATOM 779 C CA . PHE A 1 97 ? -14.162 7.302 12.515 1.00 94.00 97 PHE A CA 1
ATOM 780 C C . PHE A 1 97 ? -13.571 6.040 13.138 1.00 94.00 97 PHE A 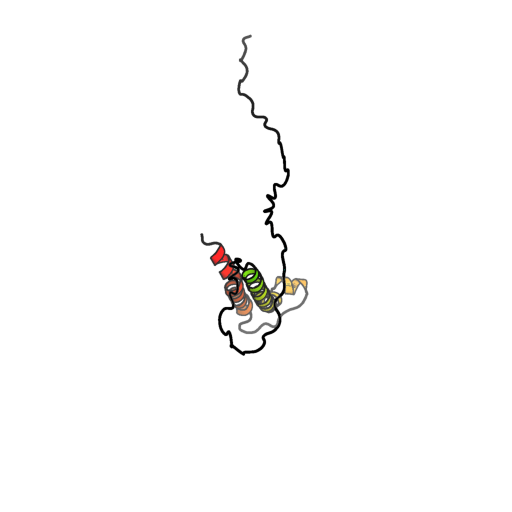C 1
ATOM 782 O O . PHE A 1 97 ? -12.383 5.978 13.446 1.00 94.00 97 PHE A O 1
ATOM 789 N N . THR A 1 98 ? -14.396 5.008 13.289 1.00 91.56 98 THR A N 1
ATOM 790 C CA . THR A 1 98 ? -13.967 3.690 13.756 1.00 91.56 98 THR A CA 1
ATOM 791 C C . THR A 1 98 ? -14.448 2.619 12.791 1.00 91.56 98 THR A C 1
ATOM 793 O O . THR A 1 98 ? -15.572 2.667 12.288 1.00 91.56 98 THR A O 1
ATOM 796 N N . MET A 1 99 ? -13.583 1.647 12.504 1.00 92.31 99 MET A N 1
ATOM 797 C CA . MET A 1 99 ? -13.972 0.486 11.706 1.00 92.31 99 MET A CA 1
ATOM 798 C C . MET A 1 99 ? -14.626 -0.582 12.589 1.00 92.31 99 MET A C 1
ATOM 800 O O . MET A 1 99 ? -14.199 -0.774 13.732 1.00 92.31 99 MET A O 1
ATOM 804 N N . PRO A 1 100 ? -15.620 -1.325 12.070 1.00 89.81 100 PRO A N 1
ATOM 805 C CA . PRO A 1 100 ? -16.204 -2.444 12.792 1.00 89.81 100 PRO A CA 1
ATOM 806 C C . PRO A 1 100 ? -15.148 -3.526 13.043 1.00 89.81 100 PRO A C 1
ATOM 808 O O . PRO A 1 100 ? -14.419 -3.947 12.134 1.00 89.81 100 PRO A O 1
ATOM 811 N N . THR A 1 101 ? -15.077 -3.980 14.292 1.00 89.94 101 THR A N 1
ATOM 812 C CA . THR A 1 101 ? -14.221 -5.087 14.712 1.00 89.94 101 THR A CA 1
ATOM 813 C C . THR A 1 101 ? -14.981 -6.400 14.587 1.00 89.94 101 THR A C 1
ATOM 815 O O . THR A 1 101 ? -16.151 -6.514 14.949 1.00 89.94 101 THR A O 1
ATOM 818 N N . PHE A 1 102 ? -14.311 -7.409 14.047 1.00 91.56 102 PHE A N 1
ATOM 819 C CA . PHE A 1 102 ? -14.851 -8.755 13.911 1.00 91.56 102 PHE A CA 1
ATOM 820 C C . PHE A 1 102 ? -13.716 -9.769 14.082 1.00 91.56 102 PHE A C 1
ATOM 822 O O . PHE A 1 102 ? -12.545 -9.406 13.921 1.00 91.56 102 PHE A O 1
ATOM 829 N N . PRO A 1 103 ? -14.016 -11.038 14.409 1.00 90.81 103 PRO A N 1
ATOM 830 C CA . PRO A 1 103 ? -12.995 -12.072 14.512 1.00 90.81 103 PRO A CA 1
ATOM 831 C C . PRO A 1 103 ? -12.189 -12.163 13.210 1.00 90.81 103 PRO A C 1
ATOM 833 O O . PRO A 1 103 ? -12.719 -12.536 12.169 1.00 90.81 103 PRO A O 1
ATOM 836 N N . GLY A 1 104 ? -10.913 -11.781 13.261 1.00 87.00 104 GLY A N 1
ATOM 837 C CA . GLY A 1 104 ? -10.033 -11.759 12.090 1.00 87.00 104 GLY A CA 1
ATOM 838 C C . GLY A 1 104 ? -9.656 -10.372 11.562 1.00 87.00 104 GLY A C 1
ATOM 839 O O . GLY A 1 104 ? -8.726 -10.286 10.765 1.00 87.00 104 GLY A O 1
ATOM 840 N N . SER A 1 105 ? -10.272 -9.280 12.032 1.00 90.31 105 SER A N 1
ATOM 841 C CA . SER A 1 105 ? -9.943 -7.920 11.563 1.00 90.31 105 SER A CA 1
ATOM 842 C C . SER A 1 105 ? -8.470 -7.544 11.778 1.00 90.31 105 SER A C 1
ATOM 844 O O . SER A 1 105 ? -7.884 -6.840 10.963 1.00 90.31 105 SER A O 1
ATOM 846 N N . THR A 1 106 ? -7.836 -8.075 12.828 1.00 89.75 106 THR A N 1
ATOM 847 C CA . THR A 1 106 ? -6.402 -7.888 13.112 1.00 89.75 106 THR A CA 1
ATOM 848 C C . THR A 1 106 ? -5.494 -8.484 12.032 1.00 89.75 106 THR A C 1
ATOM 850 O O . THR A 1 106 ? -4.374 -8.017 11.852 1.00 89.75 106 THR A O 1
ATOM 853 N N . TRP A 1 107 ? -5.964 -9.493 11.291 1.00 93.12 107 TRP A N 1
ATOM 854 C CA . TRP A 1 107 ? -5.203 -10.120 10.207 1.00 93.12 107 TRP A CA 1
ATOM 855 C C . TRP A 1 107 ? -5.319 -9.366 8.883 1.00 93.12 107 TRP A C 1
ATOM 857 O O . TRP A 1 107 ? -4.490 -9.576 8.003 1.00 93.12 107 TRP A O 1
ATOM 867 N N . LEU A 1 108 ? -6.290 -8.460 8.740 1.00 92.56 108 LEU A N 1
ATOM 868 C CA . LEU A 1 108 ? -6.502 -7.716 7.500 1.00 92.56 108 LEU A CA 1
ATOM 869 C C . LEU A 1 108 ? -5.252 -6.903 7.129 1.00 92.56 108 LEU A C 1
ATOM 871 O O . LEU A 1 108 ? -4.685 -7.077 6.056 1.00 92.56 108 LEU A O 1
ATOM 875 N N . THR A 1 109 ? -4.767 -6.080 8.057 1.00 92.50 109 THR A N 1
ATOM 876 C CA . THR A 1 109 ? -3.586 -5.235 7.859 1.00 92.50 109 THR A CA 1
ATOM 877 C C . THR A 1 109 ? -2.338 -6.032 7.447 1.00 92.50 109 THR A C 1
ATOM 879 O O . THR A 1 109 ? -1.798 -5.737 6.380 1.00 92.50 109 THR A O 1
ATOM 882 N N . PRO A 1 110 ? -1.867 -7.049 8.204 1.00 94.75 110 PRO A N 1
ATOM 883 C CA . PRO A 1 110 ? -0.669 -7.795 7.822 1.00 94.75 110 PRO A CA 1
ATOM 884 C C . PRO A 1 110 ? -0.856 -8.612 6.537 1.00 94.75 110 PRO A C 1
ATOM 886 O O . PRO A 1 110 ? 0.065 -8.659 5.726 1.00 94.75 110 PRO A O 1
ATOM 889 N N . VAL A 1 111 ? -2.029 -9.212 6.296 1.00 96.00 111 VAL A N 1
ATOM 890 C CA . VAL A 1 111 ? -2.273 -10.006 5.077 1.00 96.00 111 VAL A CA 1
ATOM 891 C C . VAL A 1 111 ? -2.225 -9.124 3.833 1.00 96.00 111 VAL A C 1
ATOM 893 O O . VAL A 1 111 ? -1.505 -9.435 2.883 1.00 96.00 111 VAL A O 1
ATOM 896 N N . PHE A 1 112 ? -2.937 -7.997 3.838 1.00 96.06 112 PHE A N 1
ATOM 897 C CA . PHE A 1 112 ? -2.917 -7.073 2.706 1.00 96.06 112 PHE A CA 1
ATOM 898 C C . PHE A 1 112 ? -1.537 -6.437 2.524 1.00 96.06 112 PHE A C 1
ATOM 900 O O . PHE A 1 112 ? -1.083 -6.312 1.389 1.00 96.06 112 PHE A O 1
ATOM 907 N N . ALA A 1 113 ? -0.830 -6.107 3.610 1.00 93.81 113 ALA A N 1
ATOM 908 C CA . ALA A 1 113 ? 0.539 -5.601 3.529 1.00 93.81 113 ALA A CA 1
ATOM 909 C C . ALA A 1 113 ? 1.489 -6.605 2.855 1.00 93.81 113 ALA A C 1
ATOM 911 O O . ALA A 1 113 ? 2.266 -6.214 1.985 1.00 93.81 113 ALA A O 1
ATOM 912 N N . VAL A 1 114 ? 1.392 -7.898 3.188 1.00 96.25 114 VAL A N 1
ATOM 913 C CA . VAL A 1 114 ? 2.181 -8.955 2.534 1.00 96.25 114 VAL A CA 1
ATOM 914 C C . VAL A 1 114 ? 1.837 -9.065 1.050 1.00 96.25 114 VAL A C 1
ATOM 916 O O . VAL A 1 114 ? 2.746 -9.157 0.229 1.00 96.25 114 VAL A O 1
ATOM 919 N N . ILE A 1 115 ? 0.554 -9.007 0.679 1.00 96.06 115 ILE A N 1
ATOM 920 C CA . ILE A 1 115 ? 0.134 -9.047 -0.732 1.00 96.06 115 ILE A CA 1
ATOM 921 C C . ILE A 1 115 ? 0.691 -7.840 -1.496 1.00 96.06 115 ILE A C 1
ATOM 923 O O . ILE A 1 115 ? 1.277 -8.018 -2.562 1.00 96.06 115 ILE A O 1
ATOM 927 N N . ILE A 1 116 ? 0.560 -6.629 -0.945 1.00 95.62 116 ILE A N 1
ATOM 928 C CA . ILE A 1 116 ? 1.096 -5.393 -1.539 1.00 95.62 116 ILE A CA 1
ATOM 929 C C . ILE A 1 116 ? 2.613 -5.492 -1.699 1.00 95.62 116 ILE A C 1
ATOM 931 O O . ILE A 1 116 ? 3.143 -5.153 -2.756 1.00 95.62 116 ILE A O 1
ATOM 935 N N . PHE A 1 117 ? 3.319 -5.981 -0.680 1.00 94.31 117 PHE A N 1
ATOM 936 C CA . PHE A 1 117 ? 4.766 -6.164 -0.735 1.00 94.31 117 PHE A CA 1
ATOM 937 C C . PHE A 1 117 ? 5.175 -7.210 -1.778 1.00 94.31 117 PHE A C 1
ATOM 939 O O . PHE A 1 117 ? 6.102 -6.977 -2.549 1.00 94.31 117 PHE A O 1
ATOM 946 N N . ALA A 1 118 ? 4.474 -8.340 -1.859 1.00 95.19 118 ALA A N 1
ATOM 947 C CA . ALA A 1 118 ? 4.770 -9.374 -2.843 1.00 95.19 118 ALA A CA 1
ATOM 948 C C . ALA A 1 118 ? 4.525 -8.879 -4.280 1.00 95.19 118 ALA A C 1
ATOM 950 O O . ALA A 1 118 ? 5.370 -9.061 -5.151 1.00 95.19 118 ALA A O 1
ATOM 951 N N . TYR A 1 119 ? 3.397 -8.210 -4.532 1.00 92.81 119 TYR A N 1
ATOM 952 C CA . TYR A 1 119 ? 3.050 -7.722 -5.871 1.00 92.81 119 TYR A CA 1
ATOM 953 C C . TYR A 1 119 ? 3.849 -6.487 -6.290 1.00 92.81 119 TYR A C 1
ATOM 955 O O . TYR A 1 119 ? 4.301 -6.387 -7.432 1.00 92.81 119 TYR A O 1
ATOM 963 N N . GLY A 1 120 ? 3.986 -5.524 -5.383 1.00 91.62 120 GLY A N 1
ATOM 964 C CA . GLY A 1 120 ? 4.631 -4.245 -5.646 1.00 91.62 120 GLY A CA 1
ATOM 965 C C . GLY A 1 120 ? 6.133 -4.263 -5.388 1.00 91.62 120 GLY A C 1
ATOM 966 O O . GLY A 1 120 ? 6.874 -3.674 -6.162 1.00 91.62 120 GLY A O 1
ATOM 967 N N . GLY A 1 121 ? 6.585 -4.935 -4.328 1.00 91.25 121 GLY A N 1
ATOM 968 C CA . GLY A 1 121 ? 7.960 -4.885 -3.814 1.00 91.25 121 GLY A CA 1
ATOM 969 C C . GLY A 1 121 ? 8.943 -5.848 -4.484 1.00 91.25 121 GLY A C 1
ATOM 970 O O . GLY A 1 121 ? 10.087 -5.472 -4.725 1.00 91.25 121 GLY A O 1
ATOM 971 N N . VAL A 1 122 ? 8.515 -7.062 -4.847 1.00 91.06 122 VAL A N 1
ATOM 972 C CA . VAL A 1 122 ? 9.378 -8.070 -5.504 1.00 91.06 122 VAL A CA 1
ATOM 973 C C . VAL A 1 122 ? 10.138 -7.551 -6.736 1.00 91.06 122 VAL A C 1
ATOM 975 O O . VAL A 1 122 ? 11.343 -7.799 -6.794 1.00 91.06 122 VAL A O 1
ATOM 978 N N . PRO A 1 123 ? 9.540 -6.813 -7.698 1.00 86.94 123 PRO A N 1
ATOM 979 C CA . PRO A 1 123 ? 10.307 -6.292 -8.832 1.00 86.94 123 PRO A CA 1
ATOM 980 C C . PRO A 1 123 ? 11.436 -5.340 -8.404 1.00 86.94 123 PRO A C 1
ATOM 982 O O . PRO A 1 123 ? 12.473 -5.306 -9.057 1.00 86.94 123 PRO A O 1
ATOM 985 N N . PHE A 1 124 ? 11.290 -4.606 -7.294 1.00 87.38 124 PHE A N 1
ATOM 986 C CA . PHE A 1 124 ? 12.364 -3.759 -6.760 1.00 87.38 124 PHE A CA 1
ATOM 987 C C . PHE A 1 124 ? 13.499 -4.574 -6.151 1.00 87.38 124 PHE A C 1
ATOM 989 O O . PHE A 1 124 ? 14.661 -4.234 -6.352 1.00 87.38 124 PHE A O 1
ATOM 996 N N . LEU A 1 125 ? 13.177 -5.670 -5.460 1.00 89.38 125 LEU A N 1
ATOM 997 C CA . LEU A 1 125 ? 14.197 -6.588 -4.950 1.00 89.38 125 LEU A CA 1
ATOM 998 C C . LEU A 1 125 ? 14.982 -7.233 -6.093 1.00 89.38 125 LEU A C 1
ATOM 1000 O O . LEU A 1 125 ? 16.199 -7.336 -6.010 1.00 89.38 125 LEU A O 1
ATOM 1004 N N . GLN A 1 126 ? 14.303 -7.614 -7.177 1.00 87.50 126 GLN A N 1
ATOM 1005 C CA . GLN A 1 126 ? 14.951 -8.177 -8.364 1.00 87.50 126 GLN A CA 1
ATOM 1006 C C . GLN A 1 126 ? 15.901 -7.182 -9.043 1.00 87.50 126 GLN A C 1
ATOM 1008 O O . GLN A 1 126 ? 16.935 -7.597 -9.546 1.00 87.50 126 GLN A O 1
ATOM 1013 N N . MET A 1 127 ? 15.585 -5.883 -9.023 1.00 85.69 127 MET A N 1
ATOM 1014 C CA . MET A 1 127 ? 16.467 -4.831 -9.548 1.00 85.69 127 MET A CA 1
ATOM 1015 C C . MET A 1 127 ? 17.635 -4.481 -8.610 1.00 85.69 127 MET A C 1
ATOM 1017 O O . MET A 1 127 ? 18.580 -3.828 -9.041 1.00 85.69 127 MET A O 1
ATOM 1021 N N . ALA A 1 128 ? 17.569 -4.873 -7.334 1.00 89.69 128 ALA A N 1
ATOM 1022 C CA . ALA A 1 128 ? 18.602 -4.586 -6.338 1.00 89.69 128 ALA A CA 1
ATOM 1023 C C . ALA A 1 128 ? 19.702 -5.660 -6.268 1.00 89.69 128 ALA A C 1
ATOM 1025 O O . ALA A 1 128 ? 20.753 -5.413 -5.676 1.00 89.69 128 ALA A O 1
ATOM 1026 N N . VAL A 1 129 ? 19.459 -6.848 -6.828 1.00 87.06 129 VAL A N 1
ATOM 1027 C CA . VAL A 1 129 ? 20.453 -7.926 -6.896 1.00 87.06 129 VAL A CA 1
ATOM 1028 C C . VAL A 1 129 ? 21.371 -7.672 -8.105 1.00 87.06 129 VAL A C 1
ATOM 1030 O O . VAL A 1 129 ? 20.841 -7.452 -9.194 1.00 87.06 129 VAL A O 1
ATOM 1033 N N . PRO A 1 130 ? 22.707 -7.646 -7.914 1.00 69.50 130 PRO A N 1
ATOM 1034 C CA . PRO A 1 130 ? 23.681 -7.334 -8.963 1.00 69.50 130 PRO A CA 1
ATOM 1035 C C . PRO A 1 130 ? 23.816 -8.424 -10.032 1.00 69.50 130 PRO A C 1
ATOM 1037 O O . PRO A 1 130 ? 23.556 -9.610 -9.720 1.00 69.50 130 PRO A O 1
#

Foldseek 3Di:
DDDDDDDDDDDDDDDDDDDDDDDDPPDDDDDDDDDDDDDDDDDDDDDDDDDDPPPPPPPDPPPVVVVVLLVVLVVVLVVLCPLLLLCDPVNCVVVVHDDDDDVCSVVSNVVSVVVNCVSNVVVVVVVVDD